Protein AF-A0A839U5H6-F1 (afdb_monomer)

Mean predicted aligned error: 6.97 Å

Radius of gyration: 15.52 Å; Cα contacts (8 Å, |Δi|>4): 85; chains: 1; bounding box: 53×21×38 Å

Sequence (110 aa):
MLTVSLFLGVYLAGTRVEQGDAVMQAQFDLMKLSYACSDPLYRTKRDSVRRWVRKFDTDTTFKDEDVSSLDSGLKNATTRLSKPINKGDCITLLTEAQAKVDQLFEEFSR

pLDDT: mean 87.91, std 15.84, range [39.19, 97.5]

Organism: NCBI:txid300193

Foldseek 3Di:
DDPPPPDDPPLPPDDLAVLLQQLLVLLLVLLQLCLLLVPPCSVVSLVVSQVSCVVCVVRYPDDNVVSVVSVVCSVVVVDHPPDRDDNVCSVVVSVVSVVSSVVSVVSSVD

Structure (mmCIF, N/CA/C/O backbone):
data_AF-A0A839U5H6-F1
#
_entry.id   AF-A0A839U5H6-F1
#
loop_
_atom_site.group_PDB
_atom_site.id
_atom_site.type_symbol
_atom_site.label_atom_id
_atom_site.label_alt_id
_atom_site.label_comp_id
_atom_site.label_asym_id
_atom_site.label_entity_id
_atom_site.label_seq_id
_atom_site.pdbx_PDB_ins_code
_atom_site.Cartn_x
_atom_site.Cartn_y
_atom_site.Cartn_z
_atom_site.occupancy
_atom_site.B_iso_or_equiv
_atom_site.auth_seq_id
_atom_site.auth_comp_id
_atom_site.auth_asym_id
_atom_site.auth_atom_id
_atom_site.pdbx_PDB_model_num
ATOM 1 N N . MET A 1 1 ? 38.795 -1.623 19.500 1.00 39.66 1 MET A N 1
ATOM 2 C CA . MET A 1 1 ? 38.202 -2.422 18.408 1.00 39.66 1 MET A CA 1
ATOM 3 C C . MET A 1 1 ? 36.703 -2.210 18.444 1.00 39.66 1 MET A C 1
ATOM 5 O O . MET A 1 1 ? 36.068 -2.658 19.385 1.00 39.66 1 MET A O 1
ATOM 9 N N . LEU A 1 2 ? 36.166 -1.451 17.493 1.00 39.19 2 LEU A N 1
ATOM 10 C CA . LEU A 1 2 ? 34.732 -1.196 17.367 1.00 39.19 2 LEU A CA 1
ATOM 11 C C . LEU A 1 2 ? 34.410 -1.316 15.878 1.00 39.19 2 LEU A C 1
ATOM 13 O O . LEU A 1 2 ? 34.404 -0.345 15.129 1.00 39.19 2 LEU A O 1
ATOM 17 N N . THR A 1 3 ? 34.292 -2.562 15.428 1.00 44.94 3 THR A N 1
ATOM 18 C CA . THR A 1 3 ? 33.767 -2.913 14.111 1.00 44.94 3 THR A CA 1
ATOM 19 C C . THR A 1 3 ? 32.280 -2.599 14.121 1.00 44.94 3 THR A C 1
ATOM 21 O O . THR A 1 3 ? 31.454 -3.412 14.527 1.00 44.94 3 THR A O 1
ATOM 24 N N . VAL A 1 4 ? 31.950 -1.375 13.711 1.00 48.12 4 VAL A N 1
ATOM 25 C CA . VAL A 1 4 ? 30.600 -0.999 13.299 1.00 48.12 4 VAL A CA 1
ATOM 26 C C . VAL A 1 4 ? 30.339 -1.728 11.985 1.00 48.12 4 VAL A C 1
ATOM 28 O O . VAL A 1 4 ? 30.604 -1.222 10.898 1.00 48.12 4 VAL A O 1
ATOM 31 N N . SER A 1 5 ? 29.879 -2.970 12.093 1.00 47.16 5 SER A N 1
ATOM 32 C CA . SER A 1 5 ? 29.260 -3.690 10.989 1.00 47.16 5 SER A CA 1
ATOM 33 C C . SER A 1 5 ? 27.915 -3.022 10.712 1.00 47.16 5 SER A C 1
ATOM 35 O O . SER A 1 5 ? 26.884 -3.446 11.229 1.00 47.16 5 SER A O 1
ATOM 37 N N . LEU A 1 6 ? 27.946 -1.930 9.938 1.00 46.97 6 LEU A N 1
ATOM 38 C CA . LEU A 1 6 ? 26.777 -1.399 9.245 1.00 46.97 6 LEU A CA 1
ATOM 39 C C . LEU A 1 6 ? 26.212 -2.544 8.406 1.00 46.97 6 LEU A C 1
ATOM 41 O O . LEU A 1 6 ? 26.791 -2.951 7.398 1.00 46.97 6 LEU A O 1
ATOM 45 N N . PHE A 1 7 ? 25.120 -3.119 8.896 1.00 46.94 7 PHE A N 1
ATOM 46 C CA . PHE A 1 7 ? 24.402 -4.163 8.204 1.00 46.94 7 PHE A CA 1
ATOM 47 C C . PHE A 1 7 ? 23.857 -3.598 6.892 1.00 46.94 7 PHE A C 1
ATOM 49 O O . PHE A 1 7 ? 22.965 -2.758 6.882 1.00 46.94 7 PHE A O 1
ATOM 56 N N . LEU A 1 8 ? 24.440 -4.108 5.810 1.00 44.41 8 LEU A N 1
ATOM 57 C CA . LEU A 1 8 ? 23.760 -4.516 4.592 1.00 44.41 8 LEU A CA 1
ATOM 58 C C . LEU A 1 8 ? 22.823 -3.476 3.966 1.00 44.41 8 LEU A C 1
ATOM 60 O O . LEU A 1 8 ? 21.601 -3.578 4.034 1.00 44.41 8 LEU A O 1
ATOM 64 N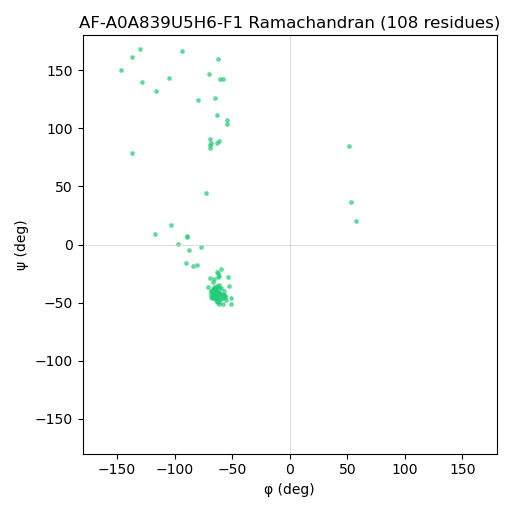 N . GLY A 1 9 ? 23.426 -2.595 3.170 1.00 45.41 9 GLY A N 1
ATOM 65 C CA . GLY A 1 9 ? 22.819 -2.248 1.892 1.00 45.41 9 GLY A CA 1
ATOM 66 C C . GLY A 1 9 ? 22.734 -3.517 1.045 1.00 45.41 9 GLY A C 1
ATOM 67 O O . GLY A 1 9 ? 23.670 -3.845 0.316 1.00 45.41 9 GLY A O 1
ATOM 68 N N . VAL A 1 10 ? 21.634 -4.261 1.169 1.00 47.94 10 VAL A N 1
ATOM 69 C CA . VAL A 1 10 ? 21.219 -5.178 0.109 1.00 47.94 10 VAL A CA 1
ATOM 70 C C . VAL A 1 10 ? 20.795 -4.271 -1.035 1.00 47.94 10 VAL A C 1
ATOM 72 O O . VAL A 1 10 ? 19.641 -3.876 -1.129 1.00 47.94 10 VAL A O 1
ATOM 75 N N . TYR A 1 11 ? 21.759 -3.882 -1.870 1.00 48.50 11 TYR A N 1
ATOM 76 C CA . TYR A 1 11 ? 21.447 -3.405 -3.207 1.00 48.50 11 TYR A CA 1
ATOM 77 C C . TYR A 1 11 ? 20.616 -4.519 -3.839 1.00 48.50 11 TYR A C 1
ATOM 79 O O . TYR A 1 11 ? 21.136 -5.603 -4.112 1.00 48.50 11 TYR A O 1
ATOM 87 N N . LEU A 1 12 ? 19.314 -4.289 -3.994 1.00 52.56 12 LEU A N 1
ATOM 88 C CA . LEU A 1 12 ? 18.457 -5.133 -4.808 1.00 52.56 12 LEU A CA 1
ATOM 89 C C . LEU A 1 12 ? 18.987 -5.016 -6.240 1.00 52.56 12 LEU A C 1
ATOM 91 O O . LEU A 1 12 ? 18.552 -4.162 -7.007 1.00 52.56 12 LEU A O 1
ATOM 95 N N . ALA A 1 13 ? 19.962 -5.857 -6.591 1.00 56.12 13 ALA A N 1
ATOM 96 C CA . ALA A 1 13 ? 20.471 -6.044 -7.947 1.00 56.12 13 ALA A CA 1
ATOM 97 C C . ALA A 1 13 ? 19.440 -6.808 -8.800 1.00 56.12 13 ALA A C 1
ATOM 99 O O . ALA A 1 13 ? 19.770 -7.777 -9.479 1.00 56.12 13 ALA A O 1
ATOM 100 N N . GLY A 1 14 ? 18.176 -6.410 -8.677 1.00 64.94 14 GLY A N 1
ATOM 101 C CA . GLY A 1 14 ? 17.059 -6.930 -9.436 1.00 64.94 14 GLY A CA 1
ATOM 102 C C . GLY A 1 14 ? 16.802 -6.087 -10.674 1.00 64.94 14 GLY A C 1
ATOM 103 O O . GLY A 1 14 ? 17.307 -4.971 -10.820 1.00 64.94 14 GLY A O 1
ATOM 104 N N . THR A 1 15 ? 16.001 -6.624 -11.582 1.00 83.38 15 THR A N 1
ATOM 105 C CA . THR A 1 15 ? 15.500 -5.850 -12.719 1.00 83.38 15 THR A CA 1
ATOM 106 C C . THR A 1 15 ? 14.638 -4.681 -12.233 1.00 83.38 15 THR A C 1
ATOM 108 O O . THR A 1 15 ? 14.096 -4.699 -11.128 1.00 83.38 15 THR A O 1
ATOM 111 N N . ARG A 1 16 ? 14.453 -3.667 -13.085 1.00 88.88 16 ARG A N 1
ATOM 112 C CA . ARG A 1 16 ? 13.556 -2.536 -12.796 1.00 88.88 16 ARG A CA 1
ATOM 113 C C . ARG A 1 16 ? 12.145 -2.998 -12.403 1.00 88.88 16 ARG A C 1
ATOM 115 O O . ARG A 1 16 ? 11.548 -2.414 -11.508 1.00 88.88 16 ARG A O 1
ATOM 122 N N . VAL A 1 17 ? 11.665 -4.087 -13.014 1.00 91.75 17 VAL A N 1
ATOM 123 C CA . VAL A 1 17 ? 10.374 -4.710 -12.684 1.00 91.75 17 VAL A CA 1
ATOM 124 C C . VAL A 1 17 ? 10.373 -5.308 -11.277 1.00 91.75 17 VAL A C 1
ATOM 126 O O . VAL A 1 17 ? 9.434 -5.091 -10.525 1.00 91.75 17 VAL A O 1
ATOM 129 N N . GLU A 1 18 ? 11.434 -6.011 -10.876 1.00 92.62 18 GLU A N 1
ATOM 130 C CA . GLU A 1 18 ? 11.533 -6.587 -9.524 1.00 92.62 18 GLU A CA 1
ATOM 131 C C . GLU A 1 18 ? 11.594 -5.507 -8.438 1.00 92.62 18 GLU A C 1
ATOM 133 O O . GLU A 1 18 ? 10.999 -5.655 -7.369 1.00 92.62 18 GLU A O 1
ATOM 138 N N . GLN A 1 19 ? 12.290 -4.402 -8.707 1.00 92.25 19 GLN A N 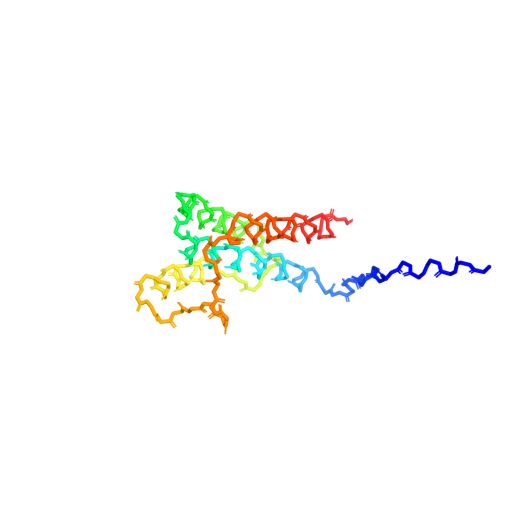1
ATOM 139 C CA . GLN A 1 19 ? 12.341 -3.269 -7.786 1.00 92.25 19 GLN A CA 1
ATOM 140 C C . GLN A 1 19 ? 10.983 -2.557 -7.695 1.00 92.25 19 GLN A C 1
ATOM 142 O O . GLN A 1 19 ? 10.528 -2.250 -6.591 1.00 92.25 19 GLN A O 1
ATOM 147 N N . GLY A 1 20 ? 10.297 -2.344 -8.823 1.00 93.81 20 GLY A N 1
ATOM 148 C CA . GLY A 1 20 ? 8.947 -1.781 -8.818 1.00 93.81 20 GLY A CA 1
ATOM 149 C C . GLY A 1 20 ? 7.935 -2.699 -8.128 1.00 93.81 20 GLY A C 1
ATOM 150 O O . GLY A 1 20 ? 7.134 -2.222 -7.324 1.00 93.81 20 GLY A O 1
ATOM 151 N N . ASP A 1 21 ? 8.039 -4.016 -8.315 1.00 95.56 21 ASP A N 1
ATOM 152 C CA . ASP A 1 21 ? 7.245 -5.012 -7.586 1.00 95.56 21 ASP A CA 1
ATOM 153 C C . ASP A 1 21 ? 7.504 -4.974 -6.082 1.00 95.56 21 ASP A C 1
ATOM 155 O O . ASP A 1 21 ? 6.561 -5.102 -5.302 1.00 95.56 21 ASP A O 1
ATOM 159 N N . ALA A 1 22 ? 8.743 -4.738 -5.644 1.00 95.69 22 ALA A N 1
ATOM 160 C CA . ALA A 1 22 ? 9.051 -4.572 -4.226 1.00 95.69 22 ALA A CA 1
ATOM 161 C C . ALA A 1 22 ? 8.372 -3.324 -3.634 1.00 95.69 22 ALA A C 1
ATOM 163 O O . ALA A 1 22 ? 7.776 -3.402 -2.553 1.00 95.69 22 ALA A O 1
ATOM 164 N N . VAL A 1 23 ? 8.401 -2.191 -4.351 1.00 95.75 23 VAL A N 1
ATOM 165 C CA . VAL A 1 23 ? 7.678 -0.972 -3.944 1.00 95.75 23 VAL A CA 1
ATOM 166 C C . VAL A 1 23 ? 6.176 -1.247 -3.886 1.00 95.75 23 VAL A C 1
ATOM 168 O O . VAL A 1 23 ? 5.520 -0.910 -2.897 1.00 95.75 23 VAL A O 1
ATOM 171 N N . MET A 1 24 ? 5.622 -1.896 -4.912 1.00 96.94 24 MET A N 1
ATOM 172 C CA . MET A 1 24 ? 4.196 -2.208 -4.967 1.00 96.94 24 MET A CA 1
ATOM 173 C C . MET A 1 24 ? 3.779 -3.177 -3.866 1.00 96.94 24 MET A C 1
ATOM 175 O O . MET A 1 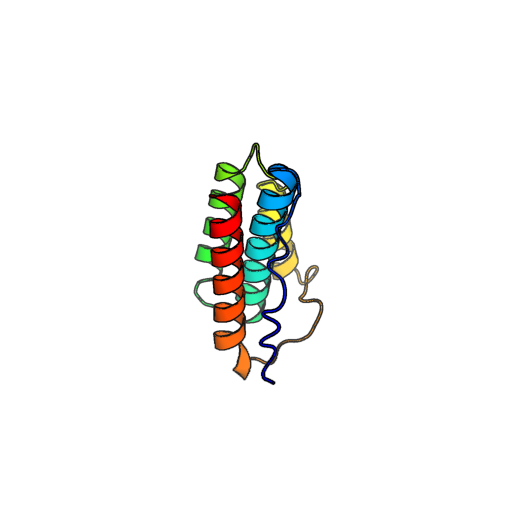24 ? 2.789 -2.927 -3.181 1.00 96.94 24 MET A O 1
ATOM 179 N N . GLN A 1 25 ? 4.561 -4.216 -3.595 1.00 96.44 25 GLN A N 1
ATOM 180 C CA . GLN A 1 25 ? 4.304 -5.137 -2.495 1.00 96.44 25 GLN A CA 1
ATOM 181 C C . GLN A 1 25 ? 4.242 -4.396 -1.150 1.00 96.44 25 GLN A C 1
ATOM 183 O O . GLN A 1 25 ? 3.317 -4.621 -0.367 1.00 96.44 25 GLN A O 1
ATOM 188 N N . ALA A 1 26 ? 5.157 -3.452 -0.905 1.00 96.44 26 ALA A N 1
ATOM 189 C CA . ALA A 1 26 ? 5.133 -2.628 0.302 1.00 96.44 26 ALA A CA 1
ATOM 190 C C . ALA A 1 26 ? 3.889 -1.718 0.376 1.00 96.44 26 ALA A C 1
ATOM 192 O O . ALA A 1 26 ? 3.280 -1.599 1.441 1.00 96.44 26 ALA A O 1
ATOM 193 N N . GLN A 1 27 ? 3.453 -1.135 -0.747 1.00 97.12 27 GLN A N 1
ATOM 194 C CA . GLN A 1 27 ? 2.211 -0.350 -0.830 1.00 97.12 27 GLN A CA 1
ATOM 195 C C . GLN A 1 27 ? 0.967 -1.203 -0.516 1.00 97.12 27 GLN A C 1
ATOM 197 O O . GLN A 1 27 ? 0.075 -0.772 0.222 1.00 97.12 27 GLN A O 1
ATOM 202 N N . PHE A 1 28 ? 0.906 -2.433 -1.036 1.00 96.75 28 PHE A N 1
ATOM 203 C CA . PHE A 1 28 ? -0.177 -3.382 -0.757 1.00 96.75 28 PHE A CA 1
ATOM 204 C C . PHE A 1 28 ? -0.188 -3.820 0.711 1.00 96.75 28 PHE A C 1
ATOM 206 O O . PHE A 1 28 ? -1.258 -3.934 1.317 1.00 96.75 28 PHE A O 1
ATOM 213 N N . ASP A 1 29 ? 0.981 -4.036 1.309 1.00 95.31 29 ASP A N 1
ATOM 214 C CA . ASP A 1 29 ? 1.093 -4.395 2.722 1.00 95.31 29 ASP A CA 1
ATOM 215 C C . ASP A 1 29 ? 0.694 -3.232 3.638 1.00 95.31 29 ASP A C 1
ATOM 217 O O . ASP A 1 29 ? -0.057 -3.437 4.596 1.00 95.31 29 ASP A O 1
ATOM 221 N N . LEU A 1 30 ? 1.077 -1.998 3.296 1.00 96.25 30 LEU A N 1
ATOM 222 C CA . LEU A 1 30 ? 0.603 -0.790 3.973 1.00 96.25 30 LEU A CA 1
ATOM 223 C C . LEU A 1 30 ? -0.927 -0.654 3.880 1.00 96.25 30 LEU A C 1
ATOM 225 O O . LEU A 1 30 ? -1.584 -0.331 4.872 1.00 96.25 30 LEU A O 1
ATOM 229 N N . MET A 1 31 ? -1.518 -0.933 2.716 1.00 96.44 31 MET A N 1
ATOM 230 C CA . MET A 1 31 ? -2.973 -0.921 2.533 1.00 96.44 31 MET A CA 1
ATOM 231 C C . MET A 1 31 ? -3.671 -1.986 3.397 1.00 96.44 31 MET A C 1
ATOM 233 O O . MET A 1 31 ? -4.657 -1.673 4.070 1.00 96.44 31 MET A O 1
ATOM 237 N N . LYS A 1 32 ? -3.156 -3.223 3.426 1.00 95.56 32 LYS A N 1
ATOM 238 C CA . LYS A 1 32 ? -3.663 -4.303 4.298 1.00 95.56 32 LYS A CA 1
ATOM 239 C C . LYS A 1 32 ? -3.603 -3.913 5.770 1.00 95.56 32 LYS A C 1
ATOM 241 O O . LYS A 1 32 ? -4.573 -4.111 6.502 1.00 95.56 32 LYS A O 1
ATOM 246 N N . LEU A 1 33 ? -2.471 -3.361 6.198 1.00 95.44 33 LEU A N 1
ATOM 247 C CA . LEU A 1 33 ? -2.257 -2.935 7.574 1.00 95.44 33 LEU A CA 1
ATOM 248 C C . LEU A 1 33 ? -3.198 -1.789 7.958 1.00 95.44 33 LEU A C 1
ATOM 250 O O . LEU A 1 33 ? -3.825 -1.841 9.011 1.00 95.44 33 LEU A O 1
ATOM 254 N N . SER A 1 34 ? -3.358 -0.800 7.078 1.00 95.81 34 SER A N 1
ATOM 255 C CA . SER A 1 34 ? -4.306 0.306 7.245 1.00 95.81 34 SER A CA 1
ATOM 256 C C . SER A 1 34 ? -5.734 -0.200 7.455 1.00 95.81 34 SER A C 1
ATOM 258 O O . SER A 1 34 ? -6.400 0.207 8.409 1.00 95.81 34 SER A O 1
ATOM 260 N N . TYR A 1 35 ? -6.176 -1.175 6.656 1.00 95.50 35 TYR A N 1
ATOM 261 C CA . TYR A 1 35 ? -7.480 -1.807 6.856 1.00 95.50 35 TYR A CA 1
ATOM 262 C C . TYR A 1 35 ? -7.591 -2.504 8.217 1.00 95.50 35 TYR A C 1
ATOM 264 O O . TYR A 1 35 ? -8.541 -2.268 8.963 1.00 95.50 35 TYR A O 1
ATOM 272 N N . ALA A 1 36 ? -6.605 -3.333 8.572 1.00 93.81 36 ALA A N 1
ATOM 273 C CA . ALA A 1 36 ? -6.597 -4.068 9.836 1.00 93.81 36 ALA A CA 1
ATOM 274 C C . ALA A 1 36 ? -6.594 -3.136 11.062 1.00 93.81 36 ALA A C 1
ATOM 276 O O . ALA A 1 36 ? -7.249 -3.422 12.066 1.00 93.81 36 ALA A O 1
ATOM 277 N N . CYS A 1 37 ? -5.915 -1.994 10.957 1.00 94.38 37 CYS A N 1
ATOM 278 C CA . CYS A 1 37 ? -5.888 -0.948 11.974 1.00 94.38 37 CYS A CA 1
ATOM 279 C C . CYS A 1 37 ? -7.144 -0.071 12.008 1.00 94.38 37 CYS A C 1
ATOM 281 O O . CYS A 1 37 ? -7.244 0.791 12.877 1.00 94.38 37 CYS A O 1
ATOM 283 N N . SER A 1 38 ? -8.112 -0.285 11.106 1.00 94.12 38 SER A N 1
ATOM 284 C CA . SER A 1 38 ? -9.285 0.591 10.957 1.00 94.12 38 SER A CA 1
ATOM 285 C C . SER A 1 38 ? -8.885 2.061 10.767 1.00 94.12 38 SER A C 1
ATOM 287 O O . SER A 1 38 ? -9.534 2.971 11.280 1.00 94.12 38 SER A O 1
ATOM 289 N N . ASP A 1 39 ? -7.785 2.283 10.048 1.00 93.88 39 ASP A N 1
ATOM 290 C CA . ASP A 1 39 ? -7.228 3.605 9.789 1.00 93.88 39 ASP A CA 1
ATOM 291 C C . ASP A 1 39 ? -8.211 4.436 8.937 1.00 93.88 39 ASP A C 1
ATOM 293 O O . ASP A 1 39 ? -8.613 3.995 7.851 1.00 93.88 39 ASP A O 1
ATOM 297 N N . PRO A 1 40 ? -8.596 5.652 9.378 1.00 94.12 40 PRO A N 1
ATOM 298 C CA . PRO A 1 40 ? -9.528 6.507 8.641 1.00 94.12 40 PRO A CA 1
ATOM 299 C C . PRO A 1 40 ? -9.021 6.882 7.239 1.00 94.12 40 PRO A C 1
ATOM 301 O O . PRO A 1 40 ? -9.818 7.216 6.361 1.00 94.12 40 PRO A O 1
ATOM 304 N N . LEU A 1 41 ? -7.710 6.794 6.998 1.00 95.06 41 LEU A N 1
ATOM 305 C CA . LEU A 1 41 ? -7.076 7.093 5.715 1.00 95.06 41 LEU A CA 1
ATOM 306 C C . LEU A 1 41 ? -6.977 5.883 4.775 1.00 95.06 41 LEU A C 1
ATOM 308 O O . LEU A 1 41 ? -6.379 6.002 3.704 1.00 95.06 41 LEU A O 1
ATOM 312 N N . TYR A 1 42 ? -7.580 4.739 5.114 1.00 96.06 42 TYR A N 1
ATOM 313 C CA . TYR A 1 42 ? -7.547 3.531 4.283 1.00 96.06 42 TYR A CA 1
ATOM 314 C C . TYR A 1 42 ? -7.950 3.783 2.823 1.00 96.06 42 TYR A C 1
ATOM 316 O O . TYR A 1 42 ? -7.255 3.356 1.899 1.00 96.06 42 TYR A O 1
ATOM 324 N N . ARG A 1 43 ? -9.042 4.527 2.590 1.00 96.25 43 ARG A N 1
ATOM 325 C CA . ARG A 1 43 ? -9.508 4.846 1.226 1.00 96.25 43 ARG A CA 1
ATOM 326 C C . ARG A 1 43 ? -8.458 5.635 0.443 1.00 96.25 43 ARG A C 1
ATOM 328 O O . ARG A 1 43 ? -8.165 5.288 -0.696 1.00 96.25 43 ARG A O 1
ATOM 335 N N . THR A 1 44 ? -7.848 6.630 1.084 1.00 96.19 44 THR A N 1
ATOM 336 C CA . THR A 1 44 ? -6.770 7.436 0.500 1.00 96.19 44 THR A CA 1
ATOM 337 C C . THR A 1 44 ? -5.556 6.579 0.156 1.00 96.19 44 THR A C 1
ATOM 339 O O . THR A 1 44 ? -4.986 6.737 -0.921 1.00 96.19 44 THR A O 1
ATOM 342 N N . LYS A 1 45 ? -5.177 5.637 1.031 1.00 95.44 45 LYS A N 1
ATOM 343 C CA . LYS A 1 45 ? -4.069 4.708 0.774 1.00 95.44 45 LYS A CA 1
ATOM 344 C C . LYS A 1 45 ? -4.375 3.778 -0.396 1.00 95.44 45 LYS A C 1
ATOM 346 O O . LYS A 1 45 ? -3.560 3.700 -1.305 1.00 95.44 45 LYS A O 1
ATOM 351 N N . ARG A 1 46 ? -5.566 3.173 -0.458 1.00 97.44 46 ARG A N 1
ATOM 352 C CA . ARG A 1 46 ? -6.002 2.364 -1.614 1.00 97.44 46 ARG A CA 1
ATOM 353 C C . ARG A 1 46 ? -5.921 3.150 -2.924 1.00 97.44 46 ARG A C 1
ATOM 355 O O . ARG A 1 46 ? -5.394 2.653 -3.916 1.00 97.44 46 ARG A O 1
ATOM 362 N N . ASP A 1 47 ? -6.434 4.377 -2.938 1.00 97.50 47 ASP A N 1
ATOM 363 C CA . ASP A 1 47 ? -6.418 5.213 -4.141 1.00 97.50 47 ASP A CA 1
ATOM 364 C C . ASP A 1 47 ? -4.984 5.662 -4.492 1.00 97.50 47 ASP A C 1
ATOM 366 O O . ASP A 1 47 ? -4.650 5.835 -5.664 1.00 97.50 47 ASP A O 1
ATOM 370 N N . SER A 1 48 ? -4.101 5.786 -3.495 1.00 95.00 48 SER A N 1
ATOM 371 C CA . SER A 1 48 ? -2.657 5.9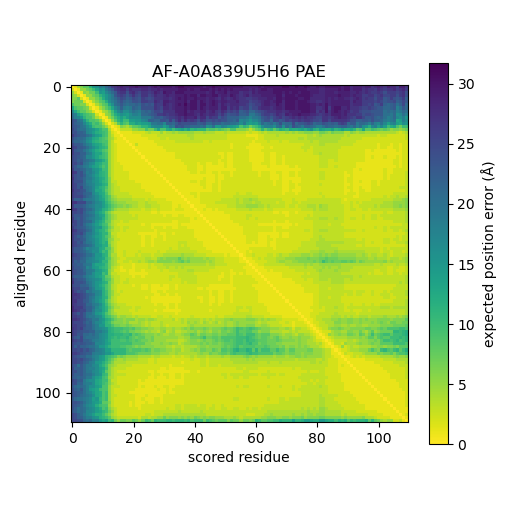43 -3.698 1.00 95.00 48 SER A CA 1
ATOM 372 C C . SER A 1 48 ? -2.041 4.718 -4.375 1.00 95.00 48 SER A C 1
ATOM 374 O O . SER A 1 48 ? -1.374 4.885 -5.392 1.00 95.00 48 SER A O 1
ATOM 376 N N . VAL A 1 49 ? -2.323 3.500 -3.893 1.00 96.81 49 VAL A N 1
ATOM 377 C CA . VAL A 1 49 ? -1.820 2.256 -4.507 1.00 96.81 49 VAL A CA 1
ATOM 378 C C . VAL A 1 49 ? -2.234 2.171 -5.978 1.00 96.81 49 VAL A C 1
ATOM 380 O O . VAL A 1 49 ? -1.386 1.922 -6.826 1.00 96.81 49 VAL A O 1
ATOM 383 N N . ARG A 1 50 ? -3.495 2.485 -6.314 1.00 97.12 50 ARG A N 1
ATOM 384 C CA . ARG A 1 50 ? -3.958 2.546 -7.718 1.00 97.12 50 ARG A CA 1
ATOM 385 C C . ARG A 1 50 ? -3.158 3.534 -8.566 1.00 97.12 50 ARG A C 1
ATOM 387 O O . ARG A 1 50 ? -2.799 3.241 -9.701 1.00 97.12 50 ARG A O 1
ATOM 394 N N . ARG A 1 51 ? -2.862 4.724 -8.033 1.00 96.31 51 ARG A N 1
ATOM 395 C CA . ARG A 1 51 ? -2.035 5.711 -8.748 1.00 96.31 51 ARG A CA 1
ATOM 396 C C . ARG A 1 51 ? -0.608 5.209 -8.961 1.00 96.31 51 ARG A C 1
ATOM 398 O O . ARG A 1 51 ? -0.052 5.464 -10.024 1.00 96.31 51 ARG A O 1
ATOM 405 N N . TRP A 1 52 ? -0.041 4.498 -7.990 1.00 94.75 52 TRP A N 1
ATOM 406 C CA . TRP A 1 52 ? 1.292 3.908 -8.103 1.00 94.75 52 TRP A CA 1
ATOM 407 C C . TRP A 1 52 ? 1.353 2.771 -9.117 1.00 94.75 52 TRP A C 1
ATOM 409 O O . TRP A 1 52 ? 2.232 2.816 -9.969 1.00 94.75 52 TRP A O 1
ATOM 419 N N . VAL A 1 53 ? 0.383 1.849 -9.112 1.00 95.56 53 VAL A N 1
ATOM 420 C CA . VAL A 1 53 ? 0.254 0.804 -10.146 1.00 95.56 53 VAL A CA 1
ATOM 421 C C . VAL A 1 53 ? 0.298 1.427 -11.540 1.00 95.56 53 VAL A C 1
ATOM 423 O O . VAL A 1 53 ? 1.112 1.042 -12.369 1.00 95.56 53 VAL A O 1
ATOM 426 N N . ARG A 1 54 ? -0.523 2.455 -11.785 1.00 94.69 54 ARG A N 1
ATOM 427 C CA . ARG A 1 54 ? -0.568 3.140 -13.089 1.00 94.69 54 ARG A CA 1
ATOM 428 C C . ARG A 1 54 ? 0.730 3.857 -13.429 1.00 94.69 54 ARG A C 1
ATOM 430 O O . ARG A 1 54 ? 1.128 3.889 -14.587 1.00 94.69 54 ARG A O 1
ATOM 437 N N . LYS A 1 55 ? 1.376 4.466 -12.433 1.00 93.19 55 LYS A N 1
ATOM 438 C CA . LYS A 1 55 ? 2.661 5.150 -12.615 1.00 93.19 55 LYS A CA 1
ATOM 439 C C . LYS A 1 55 ? 3.777 4.164 -12.966 1.00 93.19 55 LYS A C 1
ATOM 441 O O . LYS A 1 55 ? 4.690 4.542 -13.691 1.00 93.19 55 LYS A O 1
ATOM 446 N N . PHE A 1 56 ? 3.703 2.939 -12.455 1.00 92.56 56 PHE A N 1
ATOM 447 C CA . PHE A 1 56 ? 4.693 1.886 -12.651 1.00 92.56 56 PHE A CA 1
ATOM 448 C C . PHE A 1 56 ? 4.261 0.831 -13.669 1.00 92.56 56 PHE A C 1
ATOM 450 O O . PHE A 1 56 ? 4.871 -0.220 -13.697 1.00 92.56 56 PHE A O 1
ATOM 457 N N . ASP A 1 57 ? 3.265 1.069 -14.527 1.00 90.94 57 ASP A N 1
ATOM 458 C CA . ASP A 1 57 ? 2.678 0.016 -15.382 1.00 90.94 57 ASP A CA 1
ATOM 459 C C . ASP A 1 57 ? 3.701 -0.769 -16.240 1.00 90.94 57 ASP A C 1
ATOM 461 O O . ASP A 1 57 ? 3.500 -1.952 -16.518 1.00 90.94 57 ASP A O 1
ATOM 465 N N . THR A 1 58 ? 4.828 -0.144 -16.607 1.00 92.44 58 THR A N 1
ATOM 466 C CA . THR A 1 58 ? 5.954 -0.780 -17.326 1.00 92.44 58 THR A CA 1
ATOM 467 C C . THR A 1 58 ? 7.020 -1.400 -16.417 1.00 92.44 58 THR A C 1
ATOM 469 O O . THR A 1 58 ? 7.858 -2.168 -16.880 1.00 92.44 58 THR A O 1
ATOM 472 N N . ASP A 1 59 ? 6.998 -1.037 -15.141 1.00 93.56 59 ASP A N 1
ATOM 473 C CA . ASP A 1 59 ? 7.998 -1.314 -14.113 1.00 93.56 59 ASP A CA 1
ATOM 474 C C . ASP A 1 59 ? 7.431 -2.190 -12.980 1.00 93.56 59 ASP A C 1
ATOM 476 O O . ASP A 1 59 ? 8.081 -2.361 -11.957 1.00 93.56 59 ASP A O 1
ATOM 480 N N . THR A 1 60 ? 6.221 -2.739 -13.127 1.00 94.19 60 THR A N 1
ATOM 481 C CA . THR A 1 60 ? 5.617 -3.661 -12.160 1.00 94.19 60 THR A CA 1
ATOM 482 C C . THR A 1 60 ? 4.737 -4.706 -12.844 1.00 94.19 60 THR A C 1
ATOM 484 O O . THR A 1 60 ? 4.124 -4.463 -13.888 1.00 94.19 60 THR A O 1
ATOM 487 N N . THR A 1 61 ? 4.647 -5.883 -12.235 1.00 96.00 61 THR A N 1
ATOM 488 C CA . THR A 1 61 ? 3.705 -6.944 -12.590 1.00 96.00 61 THR A CA 1
ATOM 489 C C . THR A 1 61 ? 2.309 -6.714 -12.007 1.00 96.00 61 THR A C 1
ATOM 491 O O . THR A 1 61 ? 1.348 -7.280 -12.526 1.00 96.00 61 THR A O 1
ATOM 494 N N . PHE A 1 62 ? 2.173 -5.852 -10.992 1.00 96.00 62 PHE A N 1
ATOM 495 C CA . PHE A 1 62 ? 0.891 -5.520 -10.370 1.00 96.00 62 PHE A CA 1
ATOM 496 C C . PHE A 1 62 ? -0.014 -4.697 -11.298 1.00 96.00 62 PHE A C 1
ATOM 498 O O . PHE A 1 62 ? 0.448 -3.847 -12.062 1.00 96.00 62 PHE A O 1
ATOM 505 N N . LYS A 1 63 ? -1.329 -4.913 -11.194 1.00 96.81 63 LYS A N 1
ATOM 506 C CA . LYS A 1 63 ? -2.368 -4.249 -11.994 1.00 96.81 63 LYS A CA 1
ATOM 507 C C . LYS A 1 63 ? -3.501 -3.677 -11.134 1.00 96.81 63 LYS A C 1
ATOM 509 O O . LYS A 1 63 ? -3.602 -3.921 -9.929 1.00 96.81 63 LYS A O 1
ATOM 514 N N . ASP A 1 64 ? -4.358 -2.852 -11.741 1.00 96.12 64 ASP A N 1
ATOM 515 C CA . ASP A 1 64 ? -5.475 -2.185 -11.045 1.00 96.12 64 ASP A CA 1
ATOM 516 C C . ASP A 1 64 ? -6.474 -3.219 -10.470 1.00 96.12 64 ASP A C 1
ATOM 518 O O . ASP A 1 64 ? -7.132 -2.981 -9.441 1.00 96.12 64 ASP A O 1
ATOM 522 N N . GLU A 1 65 ? -6.561 -4.388 -11.110 1.00 97.19 65 GLU A N 1
ATOM 523 C CA . GLU A 1 65 ? -7.329 -5.554 -10.678 1.00 97.19 65 GLU A CA 1
ATOM 524 C C . GLU A 1 65 ? -6.814 -6.117 -9.352 1.00 97.19 65 GLU A C 1
ATOM 526 O O . GLU A 1 65 ? -7.630 -6.504 -8.513 1.00 97.19 65 GLU A O 1
ATOM 531 N N . ASP A 1 66 ? -5.501 -6.102 -9.107 1.00 97.50 66 ASP A N 1
ATOM 532 C CA . ASP A 1 66 ? -4.917 -6.594 -7.856 1.00 97.50 66 ASP A CA 1
ATOM 533 C C . ASP A 1 66 ? -5.336 -5.716 -6.678 1.00 97.50 66 ASP A C 1
ATOM 535 O O . ASP A 1 66 ? -5.714 -6.219 -5.616 1.00 97.50 66 ASP A O 1
ATOM 539 N N . VAL A 1 67 ? -5.361 -4.392 -6.869 1.00 97.31 67 VAL A N 1
ATOM 540 C CA . VAL A 1 67 ? -5.808 -3.455 -5.825 1.00 97.31 67 VAL A CA 1
ATOM 541 C C . VAL A 1 67 ? -7.283 -3.677 -5.497 1.00 97.31 67 VAL A C 1
ATOM 543 O O . VAL A 1 67 ? -7.692 -3.656 -4.334 1.00 97.31 67 VAL A O 1
ATOM 546 N N . SER A 1 68 ? -8.100 -3.890 -6.528 1.00 97.44 68 SER A N 1
ATOM 547 C CA . SER A 1 68 ? -9.541 -4.109 -6.378 1.00 97.44 68 SER A CA 1
ATOM 548 C C . SER A 1 68 ? -9.850 -5.479 -5.763 1.00 97.44 68 SER A C 1
ATOM 550 O O . SER A 1 68 ? -10.749 -5.587 -4.921 1.00 97.44 68 SER A O 1
ATOM 552 N N . SER A 1 69 ? -9.067 -6.499 -6.116 1.00 97.19 69 SER A N 1
ATOM 553 C CA . SER A 1 69 ? -9.121 -7.839 -5.526 1.00 97.19 69 SER A CA 1
ATOM 554 C C . SER A 1 69 ? -8.738 -7.801 -4.052 1.00 97.19 69 SER A C 1
ATOM 556 O O . SER A 1 69 ? -9.455 -8.360 -3.222 1.00 97.19 69 SER A O 1
ATOM 558 N N . LEU A 1 70 ? -7.680 -7.062 -3.699 1.00 96.75 70 LEU A N 1
ATOM 559 C CA . LEU A 1 70 ? -7.284 -6.866 -2.310 1.00 96.75 70 LEU A CA 1
ATOM 560 C C . LEU A 1 70 ? -8.363 -6.129 -1.500 1.00 96.75 70 LEU A C 1
ATOM 562 O O . LEU A 1 70 ? -8.736 -6.600 -0.427 1.00 96.75 70 LEU A O 1
ATOM 566 N N . ASP A 1 71 ? -8.890 -5.000 -1.994 1.00 97.38 71 ASP A N 1
ATOM 567 C CA . ASP A 1 71 ? -9.943 -4.233 -1.300 1.00 97.38 71 ASP A CA 1
ATOM 568 C C . ASP A 1 71 ? -11.180 -5.104 -1.035 1.00 97.38 71 ASP A C 1
ATOM 5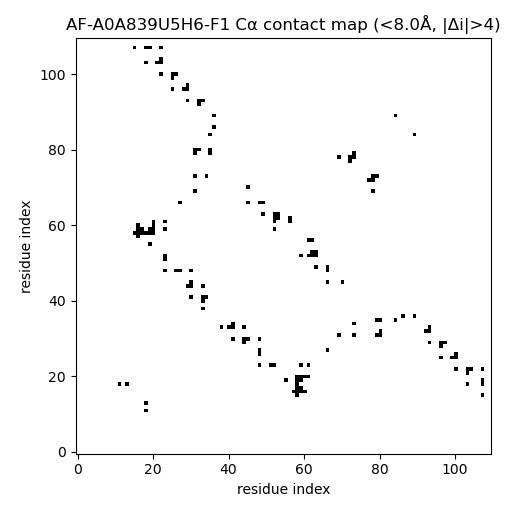70 O O . ASP A 1 71 ? -11.734 -5.108 0.067 1.00 97.38 71 ASP A O 1
ATOM 574 N N . SER A 1 72 ? -11.587 -5.886 -2.036 1.00 97.44 72 SER A N 1
ATOM 575 C CA . SER A 1 72 ? -12.711 -6.817 -1.913 1.00 97.44 72 SER A CA 1
ATOM 576 C C . SER A 1 72 ? -12.405 -7.937 -0.921 1.00 97.44 72 SER A C 1
ATOM 578 O O . SER A 1 72 ? -13.2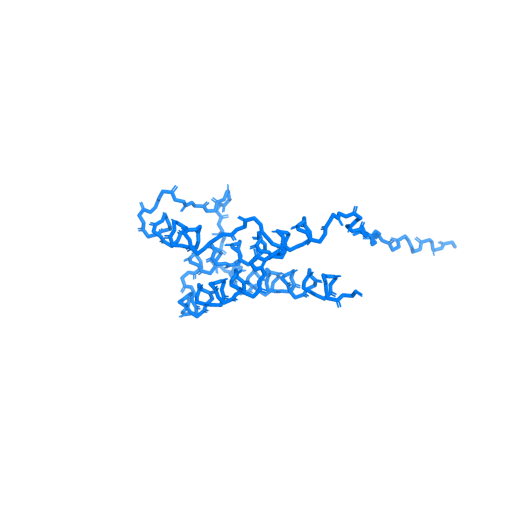45 -8.259 -0.083 1.00 97.44 72 SER A O 1
ATOM 580 N N . GLY A 1 73 ? -11.198 -8.505 -0.967 1.00 96.88 73 GLY A N 1
ATOM 581 C CA . GLY A 1 73 ? -10.795 -9.587 -0.076 1.00 96.88 73 GLY A CA 1
ATOM 582 C C . GLY A 1 73 ? -10.698 -9.167 1.390 1.00 96.88 73 GLY A C 1
ATOM 583 O O . GLY A 1 73 ? -11.100 -9.919 2.278 1.00 96.88 73 GLY A O 1
ATOM 584 N N . LEU A 1 74 ? -10.251 -7.939 1.657 1.00 95.44 74 LEU A N 1
ATOM 585 C CA . LEU A 1 74 ? -10.237 -7.351 2.999 1.00 95.44 74 LEU A CA 1
ATOM 586 C C . LEU A 1 74 ? -11.660 -7.138 3.541 1.00 95.44 74 LEU A C 1
ATOM 588 O O . LEU A 1 74 ? -11.956 -7.515 4.678 1.00 95.44 74 LEU A O 1
ATOM 592 N N . LYS A 1 75 ? -12.566 -6.597 2.717 1.00 95.12 75 LYS A N 1
ATOM 593 C CA . LYS A 1 75 ? -13.977 -6.355 3.082 1.00 95.12 75 LYS A CA 1
ATOM 594 C C . LYS A 1 75 ? -14.769 -7.636 3.307 1.00 95.12 75 LYS A C 1
ATOM 596 O O . LYS A 1 75 ? -15.565 -7.704 4.238 1.00 95.12 75 LYS A O 1
ATOM 601 N N . ASN A 1 76 ? -14.511 -8.654 2.491 1.00 96.50 76 ASN A N 1
ATOM 602 C CA . ASN A 1 76 ? -15.176 -9.955 2.566 1.00 96.50 76 ASN A CA 1
ATOM 603 C C . ASN A 1 76 ? -14.450 -10.942 3.496 1.00 96.50 76 ASN A C 1
ATOM 605 O O . ASN A 1 76 ? -14.817 -12.112 3.561 1.00 96.50 76 ASN A O 1
ATOM 609 N N . ALA A 1 77 ? -13.412 -10.485 4.207 1.00 90.00 77 ALA A N 1
ATOM 610 C CA . ALA A 1 77 ? -12.598 -11.268 5.133 1.00 90.00 77 ALA A CA 1
ATOM 611 C C . ALA A 1 77 ? -11.911 -12.516 4.532 1.00 90.00 77 ALA A C 1
ATOM 613 O O . ALA A 1 77 ? -11.498 -13.400 5.292 1.00 90.00 77 ALA A O 1
ATOM 614 N N . THR A 1 78 ? -11.746 -12.573 3.204 1.00 93.50 78 THR A N 1
ATOM 615 C CA . THR A 1 78 ? -11.000 -13.626 2.487 1.00 93.50 78 THR A CA 1
ATOM 616 C C . THR A 1 78 ? -9.497 -13.342 2.440 1.00 93.50 78 THR A C 1
ATOM 618 O O . THR A 1 78 ? -8.701 -14.256 2.247 1.00 93.50 78 THR A O 1
ATOM 621 N N . THR A 1 79 ? -9.087 -12.093 2.670 1.00 91.00 79 THR A N 1
ATOM 622 C CA . THR A 1 79 ? -7.687 -11.694 2.855 1.00 91.00 79 THR A CA 1
ATOM 623 C C . THR A 1 79 ? -7.490 -11.151 4.264 1.00 91.00 79 THR A C 1
ATOM 625 O O . THR A 1 79 ? -8.267 -10.323 4.737 1.00 91.00 79 THR A O 1
ATOM 628 N N . ARG A 1 80 ? -6.441 -11.613 4.950 1.00 85.06 80 ARG A N 1
ATOM 629 C CA . ARG A 1 80 ? -6.070 -11.169 6.301 1.00 85.06 80 ARG A CA 1
ATOM 630 C C . ARG A 1 80 ? -4.563 -10.970 6.391 1.00 85.06 80 ARG A C 1
ATOM 632 O O . ARG A 1 80 ? -3.812 -11.494 5.569 1.00 85.06 80 ARG A O 1
ATOM 639 N N . LEU A 1 81 ? -4.127 -10.227 7.404 1.00 84.75 81 LEU A N 1
ATOM 640 C CA . LEU A 1 81 ? -2.719 -10.219 7.782 1.00 84.75 81 LEU A CA 1
ATOM 641 C C . LEU A 1 81 ? -2.297 -11.636 8.185 1.00 84.75 81 LEU A C 1
ATOM 643 O O . LEU A 1 81 ? -3.060 -12.362 8.822 1.00 84.75 81 LEU A O 1
ATOM 647 N N . SER A 1 82 ? -1.071 -12.012 7.828 1.00 81.19 82 SER A N 1
ATOM 648 C CA . SER A 1 82 ? -0.490 -13.308 8.194 1.00 81.19 82 SER A CA 1
ATOM 649 C C . SER A 1 82 ? -0.328 -13.471 9.706 1.00 81.19 82 SER A C 1
ATOM 651 O O . SER A 1 82 ? -0.296 -14.591 10.210 1.00 81.19 82 SER A O 1
ATOM 653 N N . LYS A 1 83 ? -0.245 -12.354 10.437 1.00 80.19 83 LYS A N 1
ATOM 654 C CA . LYS A 1 83 ? -0.171 -12.309 11.894 1.00 80.19 83 LYS A CA 1
ATOM 655 C C . LYS A 1 83 ? -1.236 -11.358 12.445 1.00 80.19 83 LYS A C 1
ATOM 657 O O . LYS A 1 83 ? -1.445 -10.291 11.861 1.00 80.19 83 LYS A O 1
ATOM 662 N N . PRO A 1 84 ? -1.897 -11.708 13.562 1.00 83.88 84 PRO A N 1
ATOM 663 C CA . PRO A 1 84 ? -2.730 -10.764 14.293 1.00 83.88 84 PRO A CA 1
ATOM 664 C C . PRO A 1 84 ? -1.898 -9.555 14.726 1.00 83.88 84 PRO A C 1
ATOM 666 O O . PRO A 1 84 ? -0.742 -9.710 15.119 1.00 83.88 84 PRO A O 1
ATOM 669 N N . ILE A 1 85 ? -2.496 -8.368 14.680 1.00 87.94 85 ILE A N 1
ATOM 670 C CA . ILE A 1 85 ? -1.872 -7.137 15.170 1.00 87.94 85 ILE A CA 1
ATOM 671 C C . ILE A 1 85 ? -2.493 -6.726 16.499 1.00 87.94 85 ILE A C 1
ATOM 673 O O . ILE A 1 85 ? -3.703 -6.855 16.707 1.00 87.94 85 ILE A O 1
ATOM 677 N N . ASN A 1 86 ? -1.663 -6.199 17.390 1.00 89.31 86 ASN A N 1
ATOM 678 C CA . ASN A 1 86 ? -2.134 -5.485 18.561 1.00 89.31 86 ASN A CA 1
ATOM 679 C C . ASN A 1 86 ? -2.531 -4.065 18.140 1.00 89.31 86 ASN A C 1
ATOM 681 O O . ASN A 1 86 ? -1.729 -3.328 17.569 1.00 89.31 86 ASN A O 1
ATOM 685 N N . LYS A 1 87 ? -3.775 -3.668 18.427 1.00 83.25 87 LYS A N 1
ATOM 686 C CA . LYS A 1 87 ? -4.290 -2.346 18.042 1.00 83.25 87 LYS A CA 1
ATOM 687 C C . LYS A 1 87 ? -3.516 -1.191 18.682 1.00 83.25 87 LYS A C 1
ATOM 689 O O . LYS A 1 87 ? -3.471 -0.118 18.090 1.00 83.25 87 LYS A O 1
ATOM 694 N N . GLY A 1 88 ? -2.897 -1.409 19.847 1.00 88.94 88 GLY A N 1
ATOM 695 C CA . GLY A 1 88 ? -2.038 -0.410 20.494 1.00 88.94 88 GLY A CA 1
ATOM 696 C C . GLY A 1 88 ? -0.805 -0.034 19.666 1.00 88.94 88 GLY A C 1
ATOM 697 O O . GLY A 1 88 ? -0.329 1.091 19.766 1.00 88.94 88 GLY A O 1
ATOM 698 N N . ASP A 1 89 ? -0.361 -0.928 18.7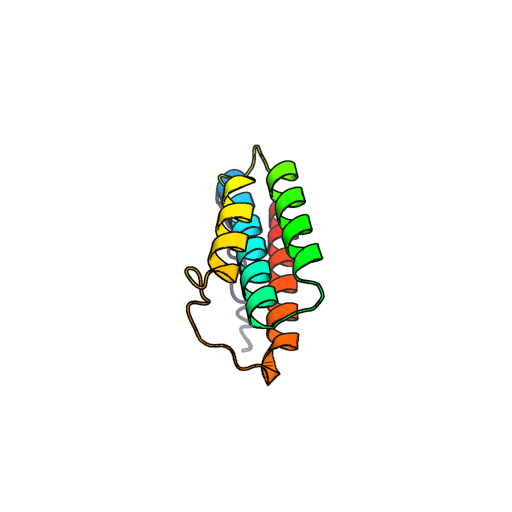79 1.00 93.44 89 ASP A N 1
ATOM 699 C CA . ASP A 1 89 ? 0.861 -0.757 17.987 1.00 93.44 89 ASP A CA 1
ATOM 700 C C . ASP A 1 89 ? 0.575 -0.218 16.576 1.00 93.44 89 ASP A C 1
ATOM 702 O O . ASP A 1 89 ? 1.489 -0.006 15.782 1.00 93.44 89 ASP A O 1
ATOM 706 N N . CYS A 1 90 ? -0.697 0.029 16.243 1.00 93.44 90 CYS A N 1
ATOM 707 C CA . CYS A 1 90 ? -1.113 0.398 14.891 1.00 93.44 90 CYS A CA 1
ATOM 708 C C . CYS A 1 90 ? -0.422 1.654 14.353 1.00 93.44 90 CYS A C 1
ATOM 710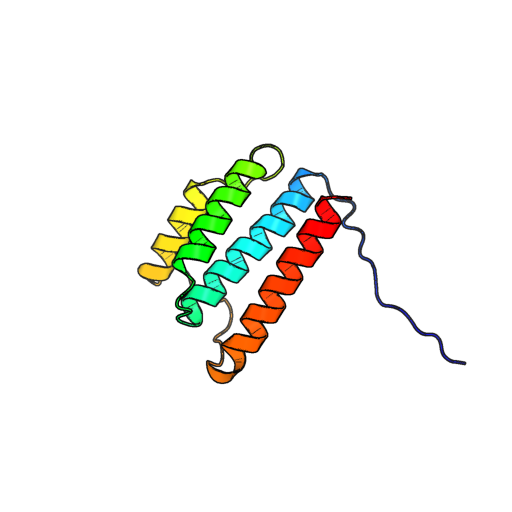 O O . CYS A 1 90 ? -0.052 1.681 13.184 1.00 93.44 90 CYS A O 1
ATOM 712 N N . ILE A 1 91 ? -0.219 2.682 15.182 1.00 93.81 91 ILE A N 1
ATOM 713 C CA . ILE A 1 91 ? 0.461 3.914 14.751 1.00 93.81 91 ILE A CA 1
ATOM 714 C C . ILE A 1 91 ? 1.913 3.613 14.371 1.00 93.81 91 ILE A C 1
ATOM 716 O O . ILE A 1 91 ? 2.368 4.029 13.305 1.00 93.81 91 ILE A O 1
ATOM 720 N N . THR A 1 92 ? 2.617 2.854 15.211 1.00 95.38 92 THR A N 1
ATOM 721 C CA . THR A 1 92 ? 4.007 2.453 14.979 1.00 95.38 92 THR A CA 1
ATOM 722 C C . THR A 1 92 ? 4.117 1.616 13.713 1.00 95.38 92 THR A C 1
ATOM 724 O O . THR A 1 92 ? 4.861 1.980 12.809 1.00 95.38 92 THR A O 1
ATOM 727 N N . LEU A 1 93 ? 3.295 0.572 13.583 1.00 94.94 93 LEU A N 1
ATOM 728 C CA . LEU A 1 93 ? 3.312 -0.316 12.421 1.00 94.94 93 LEU A CA 1
ATOM 729 C C . LEU A 1 93 ? 2.993 0.434 11.120 1.00 94.94 93 LEU A C 1
ATOM 731 O O . LEU A 1 93 ? 3.623 0.183 10.096 1.00 94.94 93 LEU A O 1
ATOM 735 N N . LEU A 1 94 ? 2.019 1.354 11.134 1.00 95.50 94 LEU A N 1
ATOM 736 C CA . LEU A 1 94 ? 1.687 2.163 9.955 1.00 95.50 94 LEU A CA 1
ATOM 737 C C . LEU A 1 94 ? 2.835 3.097 9.572 1.00 95.50 94 LEU A C 1
ATOM 739 O O . LEU A 1 94 ? 3.097 3.278 8.385 1.00 95.50 94 LEU A O 1
ATOM 743 N N . THR A 1 95 ? 3.516 3.666 10.566 1.00 96.06 95 THR A N 1
ATOM 744 C CA . THR A 1 95 ? 4.675 4.541 10.355 1.00 96.06 95 THR A CA 1
ATOM 745 C C . THR A 1 95 ? 5.852 3.756 9.781 1.00 96.06 95 THR A C 1
ATOM 747 O O . THR A 1 95 ? 6.440 4.181 8.792 1.00 96.06 95 THR A O 1
ATOM 750 N N . GLU A 1 96 ? 6.158 2.583 10.334 1.00 95.44 96 GLU A N 1
ATOM 751 C CA . GLU A 1 96 ? 7.212 1.692 9.833 1.00 95.44 96 GLU A CA 1
ATOM 752 C C . GLU A 1 96 ? 6.914 1.194 8.415 1.00 95.4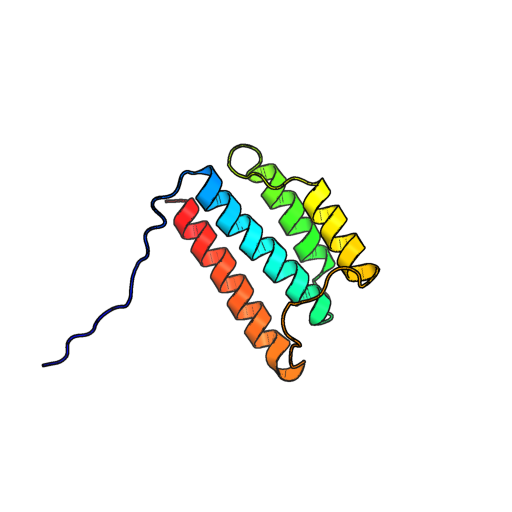4 96 GLU A C 1
ATOM 754 O O . GLU A 1 96 ? 7.794 1.192 7.554 1.00 95.44 96 GLU A O 1
ATOM 759 N N . ALA A 1 97 ? 5.664 0.810 8.140 1.00 95.62 97 ALA A N 1
ATOM 760 C CA . ALA A 1 97 ? 5.247 0.383 6.810 1.00 95.62 97 ALA A CA 1
ATOM 761 C C . ALA A 1 97 ? 5.357 1.522 5.783 1.00 95.62 97 ALA A C 1
ATOM 763 O O . ALA A 1 97 ? 5.812 1.282 4.666 1.00 95.62 97 ALA A O 1
ATOM 764 N N . GLN A 1 98 ? 4.993 2.754 6.155 1.00 96.12 98 GLN A N 1
ATOM 765 C CA . GLN A 1 98 ? 5.175 3.925 5.294 1.00 96.12 98 GLN A CA 1
ATOM 766 C C . GLN A 1 98 ? 6.661 4.225 5.060 1.00 96.12 98 GLN A C 1
ATOM 768 O O . GLN A 1 98 ? 7.064 4.386 3.915 1.00 96.12 98 GLN A O 1
ATOM 773 N N . ALA A 1 99 ? 7.488 4.210 6.108 1.00 96.44 99 ALA A N 1
ATOM 774 C CA . ALA A 1 99 ? 8.928 4.431 5.979 1.00 96.44 99 ALA A CA 1
ATOM 775 C C . ALA A 1 99 ? 9.589 3.390 5.061 1.00 96.44 99 ALA A C 1
ATOM 777 O O . ALA A 1 99 ? 10.452 3.728 4.256 1.00 96.44 99 ALA A O 1
ATOM 778 N N . LYS A 1 100 ? 9.142 2.129 5.126 1.00 95.94 100 LYS A N 1
ATOM 779 C CA . LYS A 1 100 ? 9.599 1.071 4.217 1.00 95.94 100 LYS A CA 1
ATOM 780 C C . LYS A 1 100 ? 9.205 1.344 2.763 1.00 95.94 100 LYS A C 1
ATOM 782 O O . LYS A 1 100 ? 10.010 1.110 1.866 1.00 95.94 100 LYS A O 1
ATOM 787 N N . VAL A 1 101 ? 7.979 1.813 2.522 1.00 95.81 101 VAL A N 1
ATOM 788 C CA . VAL A 1 101 ? 7.531 2.233 1.185 1.00 95.81 101 VAL A CA 1
ATOM 789 C C . VAL A 1 101 ? 8.415 3.361 0.654 1.00 95.81 101 VAL A C 1
ATOM 791 O O . VAL A 1 101 ? 8.868 3.286 -0.486 1.00 95.81 101 VAL A O 1
ATOM 794 N N . ASP A 1 102 ? 8.675 4.373 1.481 1.00 95.94 102 ASP A N 1
ATOM 795 C CA . ASP A 1 102 ? 9.460 5.545 1.097 1.00 95.94 102 ASP A CA 1
ATOM 796 C C . ASP A 1 102 ? 10.911 5.151 0.783 1.00 95.94 102 ASP A C 1
ATOM 798 O O . ASP A 1 102 ? 11.430 5.518 -0.269 1.00 95.94 102 ASP A O 1
ATOM 802 N N . GLN A 1 103 ? 11.525 4.308 1.621 1.00 95.44 103 GLN A N 1
ATOM 803 C CA . GLN A 1 103 ? 12.868 3.775 1.388 1.00 95.44 103 GLN A CA 1
ATOM 804 C C . GLN A 1 103 ? 12.963 3.013 0.058 1.00 95.44 103 GLN A C 1
ATOM 806 O O . GLN A 1 103 ? 13.846 3.290 -0.751 1.00 95.44 103 GLN A O 1
ATOM 811 N N . LEU A 1 104 ? 12.051 2.067 -0.192 1.00 94.31 104 LEU A N 1
ATOM 812 C CA . LEU A 1 104 ? 12.062 1.285 -1.434 1.00 94.31 104 LEU A CA 1
ATOM 813 C C . LEU A 1 104 ? 11.844 2.178 -2.659 1.00 94.31 104 LEU A C 1
ATOM 815 O O . LEU A 1 104 ? 12.433 1.944 -3.712 1.00 94.31 104 LEU A O 1
ATOM 819 N N . PHE A 1 105 ? 11.011 3.212 -2.532 1.00 93.19 105 PHE A N 1
ATOM 820 C CA . PHE A 1 105 ? 10.788 4.165 -3.611 1.00 93.19 105 PHE A CA 1
ATOM 821 C C . PHE A 1 105 ? 12.027 5.025 -3.899 1.00 93.19 105 PHE A C 1
ATOM 823 O O . PHE A 1 105 ? 12.338 5.274 -5.067 1.00 93.19 105 PHE A O 1
ATOM 830 N N . GLU A 1 106 ? 12.747 5.464 -2.864 1.00 93.50 106 GLU A N 1
ATOM 831 C CA . GLU A 1 106 ? 14.028 6.157 -3.025 1.00 93.50 106 GLU A CA 1
ATOM 832 C C . GLU A 1 106 ? 15.065 5.269 -3.712 1.00 93.50 106 GLU A C 1
ATOM 834 O O . GLU A 1 106 ? 15.767 5.741 -4.602 1.00 93.50 106 GLU A O 1
ATOM 839 N N . GLU A 1 107 ? 15.149 3.993 -3.330 1.00 89.38 107 GLU A N 1
ATOM 840 C CA . GLU A 1 107 ? 16.050 3.017 -3.950 1.00 89.38 107 GLU A CA 1
ATOM 841 C C . GLU A 1 107 ? 15.704 2.775 -5.425 1.00 89.38 107 GLU A C 1
ATOM 843 O O . GLU A 1 107 ? 16.602 2.775 -6.261 1.00 89.38 107 GLU A O 1
ATOM 848 N N . PHE A 1 108 ? 14.417 2.649 -5.758 1.00 88.44 108 PHE A N 1
ATOM 849 C CA . PHE A 1 108 ? 13.935 2.499 -7.136 1.00 88.44 108 PHE A CA 1
ATOM 850 C C . PHE A 1 108 ? 14.188 3.739 -8.013 1.00 88.44 108 PHE A C 1
ATOM 852 O O . PHE A 1 108 ? 14.311 3.631 -9.231 1.00 88.44 108 PHE A O 1
ATOM 859 N N . SER A 1 109 ? 14.220 4.932 -7.413 1.00 87.06 109 SER A N 1
ATOM 860 C CA . SER A 1 109 ? 14.352 6.201 -8.144 1.00 87.06 109 SER A CA 1
ATOM 861 C C . SER A 1 109 ? 15.803 6.621 -8.415 1.00 87.06 109 SER A C 1
ATOM 863 O O . SER A 1 109 ? 16.009 7.661 -9.046 1.00 87.06 109 SER A O 1
ATOM 865 N N . ARG A 1 110 ? 16.787 5.875 -7.903 1.00 80.62 110 ARG A N 1
ATOM 866 C CA . ARG A 1 110 ? 18.224 6.117 -8.109 1.00 80.62 110 ARG A CA 1
ATOM 867 C C . ARG A 1 110 ? 18.721 5.475 -9.397 1.00 80.62 110 ARG A C 1
ATOM 869 O O . ARG A 1 110 ? 19.560 6.130 -10.053 1.00 80.62 110 ARG A O 1
#

Secondary structure (DSSP, 8-state):
---------------HHHHHHHHHHHHHHHHHHHHHTT-TTHHHHHHHHHHHHHHTTTT-S--HHHHHHHHHHHHTTSS--SS---GGGHHHHHHHHHHHHHHHHHHHT-

Solvent-accessible surface area (backbone atoms only — not comparable to full-atom values): 6424 Å² total; per-residue (Å²): 141,81,85,79,75,75,79,71,84,73,72,77,90,54,55,68,39,55,42,37,37,51,30,48,51,35,44,51,50,39,38,53,49,28,53,76,58,66,41,90,57,32,67,60,44,50,56,46,45,50,51,48,35,64,74,31,54,92,26,28,87,63,49,70,62,55,57,52,50,49,55,50,22,49,77,69,65,77,42,76,73,97,60,90,76,63,76,91,46,38,68,59,53,53,50,52,36,48,53,51,29,51,51,42,45,54,64,66,74,108

Nearest PDB structures (foldseek):
  4j30-assembly1_B  TM=3.035E-01  e=4.687E+00  Salmonella enterica subsp. enterica serovar Typhimurium str. LT2
  4jur-assembly4_M  TM=3.698E-01  e=9.714E+00  Enterobacter cloacae subsp. cloacae ATCC 13047